Protein AF-A0A6H0T6K2-F1 (afdb_monomer_lite)

Sequence (64 aa):
MKVIILFIKVLTLSILGSLFMYLIFWVRGVVKADFGELIRFLLELTPMLCITIFLSLWYKKYHS

pLDDT: mean 85.67, std 6.87, range [51.34, 92.38]

Structure (mmCIF, N/CA/C/O backbone):
data_AF-A0A6H0T6K2-F1
#
_entry.id   AF-A0A6H0T6K2-F1
#
loop_
_atom_site.group_PDB
_atom_site.id
_atom_site.type_symbol
_atom_site.label_atom_id
_atom_site.label_alt_id
_atom_site.label_comp_id
_atom_site.label_asym_id
_atom_site.label_entity_id
_atom_site.label_seq_id
_atom_site.pdbx_PDB_ins_code
_atom_site.Cartn_x
_atom_site.Cartn_y
_atom_site.Cartn_z
_atom_site.occupancy
_atom_site.B_iso_or_equiv
_atom_site.auth_seq_id
_atom_site.auth_comp_id
_atom_site.auth_asym_id
_atom_site.auth_atom_id
_atom_site.pdbx_PDB_model_num
ATOM 1 N N . MET A 1 1 ? -6.468 -4.181 22.316 1.00 64.81 1 MET A N 1
ATOM 2 C CA . MET A 1 1 ? -6.295 -5.342 21.402 1.00 64.81 1 MET A CA 1
ATOM 3 C C . MET A 1 1 ? -7.064 -5.215 20.084 1.00 64.81 1 MET A C 1
ATOM 5 O O . MET A 1 1 ? -6.424 -5.258 19.044 1.00 64.81 1 MET A O 1
ATOM 9 N N . LYS A 1 2 ? -8.392 -4.998 20.073 1.00 80.50 2 LYS A N 1
ATOM 10 C CA . LYS A 1 2 ? -9.188 -4.935 18.820 1.00 80.50 2 LYS A CA 1
ATOM 11 C C . LYS A 1 2 ? -8.726 -3.862 17.809 1.00 80.50 2 LYS A C 1
ATOM 13 O O . LYS A 1 2 ? -8.740 -4.124 16.614 1.00 80.50 2 LYS A O 1
ATOM 18 N N . VAL A 1 3 ? -8.274 -2.693 18.278 1.00 79.81 3 VAL A N 1
ATOM 19 C CA . VAL A 1 3 ? -7.781 -1.595 17.414 1.00 79.81 3 VAL A CA 1
ATOM 20 C C . VAL A 1 3 ? -6.439 -1.932 16.757 1.00 79.81 3 VAL A C 1
ATOM 22 O O . VAL A 1 3 ? -6.260 -1.661 15.579 1.00 79.81 3 VAL A O 1
ATOM 25 N N . ILE A 1 4 ? -5.530 -2.591 17.483 1.00 84.94 4 ILE A N 1
ATOM 26 C CA . ILE A 1 4 ? -4.221 -3.014 16.954 1.00 84.94 4 ILE A CA 1
ATOM 27 C C . ILE A 1 4 ? -4.416 -4.050 15.839 1.00 84.94 4 ILE A C 1
ATOM 29 O O . ILE A 1 4 ? -3.826 -3.934 14.772 1.00 84.94 4 ILE A O 1
ATOM 33 N N . ILE A 1 5 ? -5.308 -5.023 16.050 1.00 87.12 5 ILE A N 1
ATOM 34 C CA . ILE A 1 5 ? -5.640 -6.031 15.033 1.00 87.12 5 ILE A CA 1
ATOM 35 C C . ILE A 1 5 ? -6.282 -5.373 13.802 1.00 87.12 5 ILE A C 1
ATOM 37 O O . ILE A 1 5 ? -5.969 -5.744 12.674 1.00 87.12 5 ILE A O 1
ATOM 41 N N . LEU A 1 6 ? -7.164 -4.387 14.003 1.00 84.69 6 LEU A N 1
ATOM 42 C CA . LEU A 1 6 ? -7.762 -3.619 12.910 1.00 84.69 6 LEU A CA 1
ATOM 43 C C . LEU A 1 6 ? -6.696 -2.853 12.116 1.00 84.69 6 LEU A C 1
ATOM 45 O O . LEU A 1 6 ? -6.702 -2.906 10.892 1.00 84.69 6 LEU A O 1
ATOM 49 N N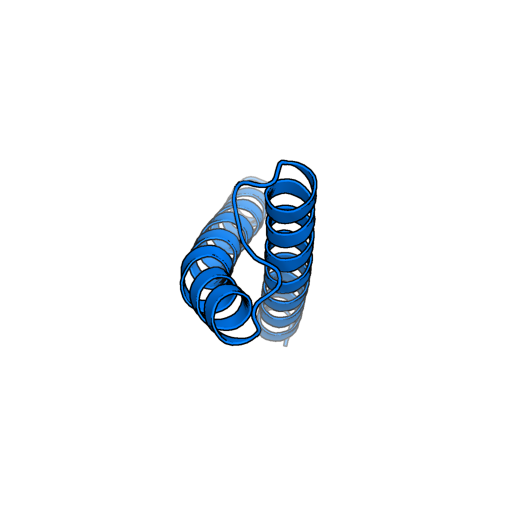 . PHE A 1 7 ? -5.763 -2.198 12.806 1.00 86.31 7 PHE A N 1
ATOM 50 C CA . PHE A 1 7 ? -4.670 -1.455 12.188 1.00 86.31 7 PHE A CA 1
ATOM 51 C C . PHE A 1 7 ? -3.760 -2.359 11.348 1.00 86.31 7 PHE A C 1
ATOM 53 O O . PHE A 1 7 ? -3.478 -2.036 10.199 1.00 86.31 7 PHE A O 1
ATOM 60 N N . ILE A 1 8 ? -3.374 -3.529 11.869 1.00 90.44 8 ILE A N 1
ATOM 61 C CA . ILE A 1 8 ? -2.570 -4.504 11.115 1.00 90.44 8 ILE A CA 1
ATOM 62 C C . ILE A 1 8 ? -3.318 -4.956 9.854 1.00 90.44 8 ILE A C 1
ATOM 64 O O . ILE A 1 8 ? -2.736 -4.966 8.775 1.00 90.44 8 ILE A O 1
ATOM 68 N N . LYS A 1 9 ? -4.621 -5.255 9.955 1.00 87.38 9 LYS A N 1
ATOM 69 C CA . LYS A 1 9 ? -5.441 -5.624 8.787 1.00 87.38 9 LYS A CA 1
ATOM 70 C C . LYS A 1 9 ? -5.468 -4.522 7.728 1.00 87.38 9 LYS A C 1
ATOM 72 O O . LYS A 1 9 ? -5.333 -4.819 6.545 1.00 87.38 9 LYS A O 1
ATOM 77 N N . VAL A 1 10 ? -5.628 -3.268 8.150 1.00 90.25 10 VAL A N 1
ATOM 78 C CA . VAL A 1 10 ? -5.623 -2.100 7.257 1.00 90.25 10 VAL A CA 1
ATOM 79 C C . VAL A 1 10 ? -4.267 -1.958 6.569 1.00 90.25 10 VAL A C 1
ATOM 81 O O . VAL A 1 10 ? -4.214 -1.792 5.351 1.00 90.25 10 VAL A O 1
ATOM 84 N N . LEU A 1 11 ? -3.175 -2.082 7.326 1.00 91.25 11 LEU A N 1
ATOM 85 C CA . LEU A 1 11 ? -1.816 -1.988 6.803 1.00 91.25 11 LEU A CA 1
ATOM 86 C C . LEU A 1 11 ? -1.548 -3.073 5.753 1.00 91.25 11 LEU A C 1
ATOM 88 O O . LEU A 1 11 ? -1.081 -2.768 4.658 1.00 91.25 11 LEU A O 1
ATOM 92 N N . THR A 1 12 ? -1.906 -4.326 6.046 1.00 90.62 12 THR A N 1
ATOM 93 C CA . THR A 1 12 ? -1.735 -5.442 5.108 1.00 90.62 12 THR A CA 1
ATOM 94 C C . THR A 1 12 ? -2.558 -5.245 3.835 1.00 90.62 12 THR A C 1
ATOM 96 O O . THR A 1 12 ? -2.023 -5.424 2.741 1.00 90.62 12 THR A O 1
ATOM 99 N N . LEU A 1 13 ? -3.825 -4.821 3.949 1.00 90.62 13 LEU A N 1
ATOM 100 C CA . LEU A 1 13 ? -4.659 -4.508 2.781 1.00 90.62 13 LEU A CA 1
ATOM 101 C C . LEU A 1 13 ? -4.063 -3.384 1.928 1.00 90.62 13 LEU A C 1
ATOM 103 O O . LEU A 1 13 ? -4.121 -3.449 0.704 1.00 90.62 13 LEU A O 1
ATOM 107 N N . SER A 1 14 ? -3.489 -2.369 2.569 1.00 92.06 14 SER A N 1
ATOM 108 C CA . SER A 1 14 ? -2.920 -1.211 1.877 1.00 92.06 14 SER A CA 1
ATOM 109 C C . SER A 1 14 ? -1.671 -1.590 1.090 1.00 92.06 14 SER A C 1
ATOM 111 O O . SER A 1 14 ? -1.540 -1.194 -0.060 1.00 92.06 14 SER A O 1
ATOM 113 N N . ILE A 1 15 ? -0.791 -2.417 1.667 1.00 91.88 15 ILE A N 1
ATOM 114 C CA . ILE A 1 15 ? 0.407 -2.921 0.977 1.00 91.88 15 ILE A CA 1
ATOM 115 C C . ILE A 1 15 ? 0.009 -3.785 -0.227 1.00 91.88 15 ILE A C 1
ATOM 117 O O . ILE A 1 15 ? 0.524 -3.585 -1.325 1.00 91.88 15 ILE A O 1
ATOM 121 N N . LEU A 1 16 ? -0.940 -4.709 -0.046 1.00 92.38 16 LEU A N 1
ATOM 122 C CA . LEU A 1 16 ? -1.468 -5.538 -1.138 1.00 92.38 16 LEU A CA 1
ATOM 123 C C . LEU A 1 16 ? -2.098 -4.689 -2.250 1.00 92.38 16 LEU A C 1
ATOM 125 O O . LEU A 1 16 ? -1.838 -4.934 -3.427 1.00 92.38 16 LEU A O 1
ATOM 129 N N . GLY A 1 17 ? -2.885 -3.673 -1.886 1.00 90.50 17 GLY A N 1
ATOM 130 C CA . GLY A 1 17 ? -3.499 -2.744 -2.835 1.00 90.50 17 GLY A CA 1
ATOM 131 C C . GLY A 1 17 ? -2.468 -1.942 -3.629 1.00 90.50 17 GLY A C 1
ATOM 132 O O . GLY A 1 17 ? -2.568 -1.862 -4.853 1.00 90.50 17 GLY A O 1
ATOM 133 N N . SER A 1 18 ? -1.439 -1.413 -2.961 1.00 91.25 18 SER A N 1
ATOM 134 C CA . SER A 1 18 ? -0.332 -0.708 -3.616 1.00 91.25 18 SER A CA 1
ATOM 135 C C . SER A 1 18 ? 0.430 -1.611 -4.584 1.00 91.25 18 SER A C 1
ATOM 137 O O . SER A 1 18 ? 0.699 -1.208 -5.711 1.00 91.25 18 SER A O 1
ATOM 139 N N . LEU A 1 19 ? 0.744 -2.849 -4.189 1.00 90.69 19 LEU A N 1
ATOM 140 C CA . LEU A 1 19 ? 1.430 -3.805 -5.065 1.00 90.69 19 LEU A CA 1
ATOM 141 C C . LEU A 1 19 ? 0.588 -4.155 -6.296 1.00 90.69 19 LEU A C 1
ATOM 143 O O . LEU A 1 19 ? 1.109 -4.211 -7.408 1.00 90.69 19 LEU A O 1
ATOM 147 N N . PHE A 1 20 ? -0.721 -4.342 -6.121 1.00 91.50 20 PHE A N 1
ATOM 148 C CA . PHE A 1 20 ? -1.627 -4.616 -7.232 1.00 91.50 20 PHE A CA 1
ATOM 149 C C . PHE A 1 20 ? -1.732 -3.430 -8.201 1.00 91.50 20 PHE A C 1
ATOM 151 O O . PHE A 1 20 ? -1.659 -3.610 -9.415 1.00 91.50 20 PHE A O 1
ATOM 158 N N . MET A 1 21 ? -1.835 -2.206 -7.677 1.00 89.31 21 MET A N 1
ATOM 159 C CA . MET A 1 21 ? -1.820 -0.982 -8.485 1.00 89.31 21 MET A CA 1
ATOM 160 C C . MET A 1 21 ? -0.501 -0.825 -9.247 1.00 89.31 21 MET A C 1
ATOM 162 O O . MET A 1 21 ? -0.525 -0.547 -10.445 1.00 89.31 21 MET A O 1
ATOM 166 N N . TYR A 1 22 ? 0.639 -1.065 -8.593 1.00 89.88 22 TYR A N 1
ATOM 167 C CA . TYR A 1 22 ? 1.952 -1.044 -9.240 1.00 89.88 22 TYR A CA 1
ATOM 168 C C . TYR A 1 22 ? 2.027 -2.050 -10.395 1.00 89.88 22 TYR A C 1
ATOM 170 O O . TYR A 1 22 ? 2.451 -1.691 -11.491 1.00 89.88 22 TYR A O 1
ATOM 178 N N . LEU A 1 23 ? 1.531 -3.278 -10.198 1.00 88.94 23 LEU A N 1
ATOM 179 C CA . LEU A 1 23 ? 1.445 -4.286 -11.260 1.00 88.94 23 LEU A CA 1
ATOM 180 C C . LEU A 1 23 ? 0.574 -3.819 -12.434 1.00 88.94 23 LEU A C 1
ATOM 182 O O . LEU A 1 23 ? 0.968 -3.994 -13.584 1.00 88.94 23 LEU A O 1
ATOM 186 N N . ILE A 1 24 ? -0.579 -3.192 -12.175 1.00 90.56 24 ILE A N 1
ATOM 187 C CA . ILE A 1 24 ? -1.433 -2.640 -13.240 1.00 90.56 24 ILE A CA 1
ATOM 188 C C . ILE A 1 24 ? -0.689 -1.560 -14.032 1.00 90.56 24 ILE A C 1
ATOM 190 O O . ILE A 1 24 ? -0.731 -1.560 -15.264 1.00 90.56 24 ILE A O 1
ATOM 194 N N . PHE A 1 25 ? -0.018 -0.633 -13.349 1.00 88.56 25 PHE A N 1
ATOM 195 C CA . PHE A 1 25 ? 0.729 0.436 -14.008 1.00 88.56 25 PHE A CA 1
ATOM 196 C C . PHE A 1 25 ? 1.941 -0.082 -14.782 1.00 88.56 25 PHE A C 1
ATOM 198 O O . PHE A 1 25 ? 2.237 0.432 -15.863 1.00 88.56 25 PHE A O 1
ATOM 205 N N . TRP A 1 26 ? 2.587 -1.129 -14.275 1.00 89.12 26 TRP A N 1
ATOM 206 C CA . TRP A 1 26 ? 3.660 -1.821 -14.972 1.00 89.12 26 TRP A CA 1
ATOM 207 C C . TRP A 1 26 ? 3.162 -2.515 -16.246 1.00 89.12 26 TRP A C 1
ATOM 209 O O . TRP A 1 26 ? 3.722 -2.293 -17.315 1.00 89.12 26 TRP A O 1
ATOM 219 N N . VAL A 1 27 ? 2.055 -3.268 -16.180 1.00 89.31 27 VAL A N 1
ATOM 220 C CA . VAL A 1 27 ? 1.442 -3.921 -17.358 1.00 89.31 27 VAL A CA 1
ATOM 221 C C . VAL A 1 27 ? 0.992 -2.899 -18.406 1.00 89.31 27 VAL A C 1
ATOM 223 O O . VAL A 1 27 ? 1.080 -3.157 -19.603 1.00 89.31 27 VAL A O 1
ATOM 226 N N . ARG A 1 28 ? 0.546 -1.712 -17.977 1.00 89.25 28 ARG A N 1
ATOM 227 C CA . ARG A 1 28 ? 0.205 -0.595 -18.874 1.00 89.25 28 ARG A CA 1
ATOM 228 C C . ARG A 1 28 ? 1.427 0.125 -19.460 1.00 89.25 28 ARG A C 1
ATOM 230 O O . ARG A 1 28 ? 1.244 1.039 -20.258 1.00 89.25 28 ARG A O 1
ATOM 237 N N . GLY A 1 29 ? 2.645 -0.245 -19.061 1.00 87.75 29 GLY A N 1
ATOM 238 C CA . GLY A 1 29 ? 3.886 0.393 -19.503 1.00 87.75 29 GLY A CA 1
ATOM 239 C C . GLY A 1 29 ? 4.094 1.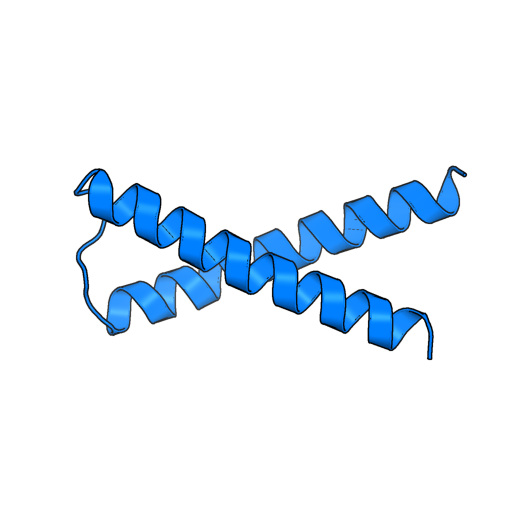811 -18.962 1.00 87.75 29 GLY A C 1
ATOM 240 O O . GLY A 1 29 ? 4.919 2.544 -19.497 1.00 87.75 29 GLY A O 1
ATOM 241 N N . VAL A 1 30 ? 3.346 2.216 -17.928 1.00 84.62 30 VAL A N 1
ATOM 242 C CA . VAL A 1 30 ? 3.427 3.564 -17.328 1.00 84.62 30 VAL A CA 1
ATOM 243 C C . VAL A 1 30 ? 4.623 3.678 -16.382 1.00 84.62 30 VAL A C 1
ATOM 245 O O . VAL A 1 30 ? 5.199 4.751 -16.240 1.00 84.62 30 VAL A O 1
ATOM 248 N N . VAL A 1 31 ? 4.985 2.573 -15.732 1.00 82.50 31 VAL A N 1
ATOM 249 C CA . VAL A 1 31 ? 6.014 2.511 -14.688 1.00 82.50 31 VAL A CA 1
ATOM 250 C C . VAL A 1 31 ? 7.015 1.429 -15.076 1.00 82.50 31 VAL A C 1
ATOM 252 O O . VAL A 1 31 ? 6.618 0.377 -15.589 1.00 82.50 31 VAL A O 1
ATOM 255 N N . LYS A 1 32 ? 8.310 1.676 -14.871 1.00 83.31 32 LYS A N 1
ATOM 256 C CA . LYS A 1 32 ? 9.347 0.678 -15.153 1.00 83.31 32 LYS A CA 1
ATOM 257 C C . LYS A 1 32 ? 9.461 -0.274 -13.967 1.00 83.31 32 LYS A C 1
ATOM 259 O O . LYS A 1 32 ? 9.269 0.114 -12.816 1.00 83.31 32 LYS A O 1
ATOM 264 N N . ALA A 1 33 ? 9.777 -1.538 -14.249 1.00 78.44 33 ALA A N 1
ATOM 265 C CA . ALA A 1 33 ? 10.043 -2.540 -13.218 1.00 78.44 33 ALA A CA 1
ATOM 266 C C . ALA A 1 33 ? 11.419 -2.304 -12.575 1.00 78.44 33 ALA A C 1
ATOM 268 O O . ALA A 1 33 ? 12.335 -3.106 -12.728 1.00 78.44 33 ALA A O 1
ATOM 269 N N . ASP A 1 34 ? 11.553 -1.181 -11.874 1.00 87.00 34 ASP A N 1
ATOM 270 C CA . ASP A 1 34 ? 12.738 -0.801 -11.121 1.00 87.00 34 ASP A CA 1
ATOM 271 C C . ASP A 1 34 ? 12.438 -0.804 -9.623 1.00 87.00 34 ASP A C 1
ATOM 273 O O . ASP A 1 34 ? 11.424 -0.276 -9.155 1.00 87.00 34 ASP A O 1
ATOM 277 N N . PHE A 1 35 ? 13.370 -1.357 -8.845 1.00 80.88 35 PHE A N 1
ATOM 278 C CA . PHE A 1 35 ? 13.227 -1.477 -7.391 1.00 80.88 35 PHE A CA 1
ATOM 279 C C . PHE A 1 35 ? 13.071 -0.105 -6.708 1.00 80.88 35 PHE A C 1
ATOM 281 O O . PHE A 1 35 ? 12.349 0.029 -5.722 1.00 80.88 35 PHE A O 1
ATOM 288 N N . GLY A 1 36 ? 13.707 0.934 -7.260 1.00 87.00 36 GLY A N 1
ATOM 289 C CA . GLY A 1 36 ? 13.579 2.309 -6.771 1.00 87.00 36 GLY A CA 1
ATOM 290 C C . GLY A 1 36 ? 12.196 2.920 -7.018 1.00 87.00 36 GLY A C 1
ATOM 291 O O . GLY A 1 36 ? 11.662 3.592 -6.132 1.00 87.00 36 GLY A O 1
ATOM 292 N N . GLU A 1 37 ? 11.589 2.663 -8.182 1.00 83.69 37 GLU A N 1
ATOM 293 C CA . GLU A 1 37 ? 10.230 3.133 -8.487 1.00 83.69 37 GLU A CA 1
ATOM 294 C C . GLU A 1 37 ? 9.189 2.396 -7.648 1.00 83.69 37 GLU A C 1
ATOM 296 O O . GLU A 1 37 ? 8.273 3.029 -7.130 1.00 83.69 37 GLU A O 1
ATOM 301 N N . LEU A 1 38 ? 9.372 1.090 -7.426 1.00 86.12 38 LEU A N 1
ATOM 302 C CA . LEU A 1 38 ? 8.523 0.307 -6.530 1.00 86.12 38 LEU A CA 1
ATOM 303 C C . LEU A 1 38 ? 8.514 0.883 -5.106 1.00 86.12 38 LEU A C 1
ATOM 305 O O . LEU A 1 38 ? 7.447 1.034 -4.512 1.00 86.12 38 LEU A O 1
ATOM 309 N N . ILE A 1 39 ? 9.687 1.230 -4.561 1.00 87.69 39 ILE A N 1
ATOM 310 C CA . ILE A 1 39 ? 9.791 1.816 -3.217 1.00 87.69 39 ILE A CA 1
ATOM 311 C C . ILE A 1 39 ? 9.099 3.179 -3.165 1.00 87.69 39 ILE A C 1
ATOM 313 O O . ILE A 1 39 ? 8.315 3.405 -2.247 1.00 87.69 39 ILE A O 1
ATOM 317 N N . A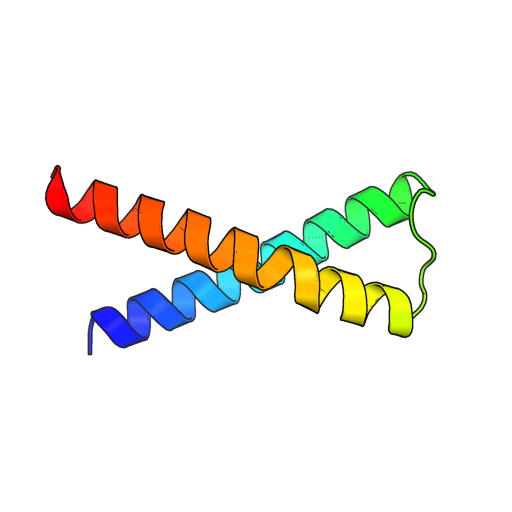RG A 1 40 ? 9.339 4.072 -4.139 1.00 86.69 40 ARG A N 1
ATOM 318 C CA . ARG A 1 40 ? 8.649 5.376 -4.203 1.00 86.69 40 ARG A CA 1
ATOM 319 C C . ARG A 1 40 ? 7.136 5.213 -4.294 1.00 86.69 40 ARG A C 1
ATOM 321 O O . ARG A 1 40 ? 6.414 5.843 -3.529 1.00 86.69 40 ARG A O 1
ATOM 328 N N . PHE A 1 41 ? 6.671 4.316 -5.158 1.00 87.62 41 PHE A N 1
ATOM 329 C CA . PHE A 1 41 ? 5.253 4.029 -5.330 1.00 87.62 41 PHE A CA 1
ATOM 330 C C . PHE A 1 41 ? 4.622 3.510 -4.033 1.00 87.62 41 PHE A C 1
ATOM 332 O O . PHE A 1 41 ? 3.570 3.984 -3.614 1.00 87.62 41 PHE A O 1
ATOM 339 N N . LEU A 1 42 ? 5.285 2.573 -3.349 1.00 88.56 42 LEU A N 1
ATOM 340 C CA . LEU A 1 42 ? 4.836 2.078 -2.049 1.00 88.56 42 LEU A CA 1
ATOM 341 C C . LEU A 1 42 ? 4.819 3.186 -0.991 1.00 88.56 42 LEU A C 1
ATOM 343 O O . LEU A 1 42 ? 3.875 3.234 -0.203 1.00 88.56 42 LEU A O 1
ATOM 347 N N . LEU A 1 43 ? 5.819 4.069 -0.967 1.00 89.31 43 LEU A N 1
ATOM 348 C CA . LEU A 1 43 ? 5.899 5.156 0.008 1.00 89.31 43 LEU A CA 1
ATOM 349 C C . LEU A 1 43 ? 4.803 6.209 -0.192 1.00 89.31 43 LEU A C 1
ATOM 351 O O . LEU A 1 43 ? 4.327 6.769 0.789 1.00 89.31 43 LEU A O 1
ATOM 355 N N . GLU A 1 44 ? 4.396 6.467 -1.434 1.00 86.62 44 GLU A N 1
ATOM 356 C CA . GLU A 1 44 ? 3.362 7.455 -1.758 1.00 86.62 44 GLU A CA 1
ATOM 357 C C . GLU A 1 44 ? 1.944 6.875 -1.639 1.00 86.62 44 GLU A C 1
ATOM 359 O O . GLU A 1 44 ? 1.083 7.462 -0.981 1.00 86.62 44 GLU A O 1
ATOM 364 N N . LEU A 1 45 ? 1.686 5.701 -2.227 1.00 86.75 45 LEU A N 1
ATOM 365 C CA . LEU A 1 45 ? 0.325 5.160 -2.336 1.00 86.75 45 LEU A CA 1
ATOM 366 C C . LEU A 1 45 ? -0.146 4.417 -1.080 1.00 86.75 45 LEU A C 1
ATOM 368 O O . LEU A 1 45 ? -1.314 4.514 -0.699 1.00 86.75 45 LEU A O 1
ATOM 372 N N . THR A 1 46 ? 0.743 3.674 -0.418 1.00 89.00 46 THR A N 1
ATOM 373 C CA . THR A 1 46 ? 0.384 2.850 0.751 1.00 89.00 46 THR A CA 1
ATOM 374 C C . THR A 1 46 ? -0.163 3.669 1.922 1.00 89.00 46 THR A C 1
ATOM 376 O O . THR A 1 46 ? -1.194 3.268 2.465 1.00 89.00 46 THR A O 1
ATOM 379 N N . PRO A 1 47 ? 0.444 4.801 2.341 1.00 86.88 47 PRO A N 1
ATOM 380 C CA . PRO A 1 47 ? -0.116 5.598 3.432 1.00 86.88 47 PRO A CA 1
ATOM 381 C C . PRO A 1 47 ? -1.459 6.233 3.060 1.00 86.88 47 PRO A C 1
ATOM 383 O O . PRO A 1 47 ? -2.351 6.273 3.905 1.00 86.88 47 PRO A O 1
ATOM 386 N N . MET A 1 48 ? -1.647 6.649 1.802 1.00 89.06 48 MET A N 1
ATOM 387 C CA . MET A 1 48 ? -2.931 7.171 1.325 1.00 89.06 48 MET A CA 1
ATOM 388 C C . MET A 1 48 ? -4.030 6.103 1.423 1.00 89.06 48 MET A C 1
ATOM 390 O O . MET A 1 48 ? -5.062 6.339 2.050 1.00 89.06 48 MET A O 1
ATOM 394 N N . LEU A 1 49 ? -3.773 4.897 0.900 1.00 87.81 49 LEU A N 1
ATOM 395 C CA . LEU A 1 49 ? -4.697 3.761 0.998 1.00 87.81 49 LEU A CA 1
ATOM 396 C C . LEU A 1 49 ? -4.978 3.368 2.453 1.00 87.81 49 LEU A C 1
ATOM 398 O O . LEU A 1 49 ? -6.127 3.105 2.809 1.00 87.81 49 LEU A O 1
ATOM 402 N N . CYS A 1 50 ? -3.953 3.389 3.306 1.00 88.88 50 CYS A N 1
ATOM 403 C CA . CYS A 1 50 ? -4.077 3.079 4.727 1.00 88.88 50 CYS A CA 1
ATOM 404 C C . CYS A 1 50 ? -5.041 4.039 5.425 1.00 88.88 50 CYS A C 1
ATOM 406 O O . CYS A 1 50 ? -5.963 3.594 6.110 1.00 88.88 50 CYS A O 1
ATOM 408 N N . ILE A 1 51 ? -4.900 5.344 5.183 1.00 89.00 51 ILE A N 1
ATOM 409 C CA . ILE A 1 51 ? -5.793 6.365 5.740 1.00 89.00 51 ILE A CA 1
ATOM 410 C C . ILE A 1 51 ? -7.223 6.178 5.216 1.00 89.00 51 ILE A C 1
ATOM 412 O O . ILE A 1 51 ? -8.166 6.170 6.009 1.00 89.00 51 ILE A O 1
ATOM 416 N N . THR A 1 52 ? -7.407 5.972 3.909 1.00 87.88 52 THR A N 1
ATOM 417 C CA . THR A 1 52 ? -8.739 5.799 3.306 1.00 87.88 52 THR A CA 1
ATOM 418 C C . THR A 1 52 ? -9.467 4.566 3.845 1.00 87.88 52 THR A C 1
ATOM 420 O O . THR A 1 52 ? -10.647 4.643 4.204 1.00 87.88 52 THR A O 1
ATOM 423 N N . ILE A 1 53 ? -8.778 3.426 3.946 1.00 86.88 53 ILE A N 1
ATOM 424 C CA . ILE A 1 53 ? -9.356 2.177 4.460 1.00 86.88 53 ILE A CA 1
ATOM 425 C C . ILE A 1 53 ? -9.637 2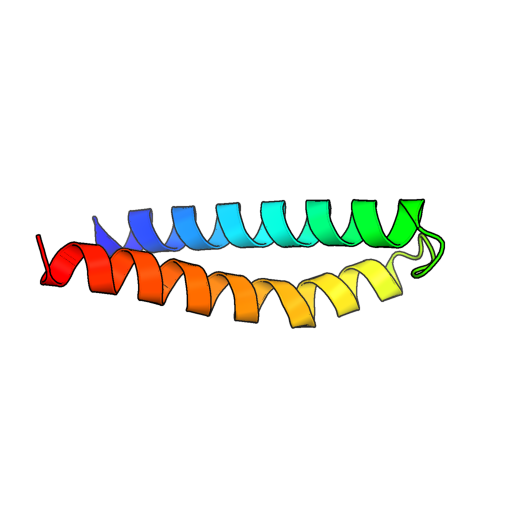.303 5.963 1.00 86.88 53 ILE A C 1
ATOM 427 O O . ILE A 1 53 ? -10.695 1.869 6.428 1.00 86.88 53 ILE A O 1
ATOM 431 N N . PHE A 1 54 ? -8.736 2.938 6.720 1.00 86.75 54 PHE A N 1
ATOM 432 C CA . PHE A 1 54 ? -8.928 3.187 8.147 1.00 86.75 54 PHE A CA 1
ATOM 433 C C . PHE A 1 54 ? -10.164 4.054 8.408 1.00 86.75 54 PHE A C 1
ATOM 435 O O . PHE A 1 54 ? -11.019 3.664 9.202 1.00 86.75 54 PHE A O 1
ATOM 442 N N . LEU A 1 55 ? -10.301 5.181 7.699 1.00 88.00 55 LEU A N 1
ATOM 443 C CA . LEU A 1 55 ? -11.465 6.068 7.797 1.00 88.00 55 LEU A CA 1
ATOM 444 C C . LEU A 1 55 ? -12.762 5.354 7.408 1.00 88.00 55 LEU A C 1
ATOM 446 O O . LEU A 1 55 ? -13.764 5.496 8.103 1.00 88.00 55 LEU A O 1
ATOM 450 N N . SER A 1 56 ? -12.742 4.539 6.352 1.00 85.75 56 SER A N 1
ATOM 451 C CA . SER A 1 56 ? -13.923 3.794 5.893 1.00 85.75 56 SER A CA 1
ATOM 452 C C . SER A 1 56 ? -14.400 2.768 6.927 1.00 85.75 56 SER A C 1
ATOM 454 O O . SER A 1 56 ? -15.592 2.675 7.228 1.00 85.75 56 SER A O 1
ATOM 456 N N . LEU A 1 57 ? -13.471 2.009 7.516 1.00 83.94 57 LEU A N 1
ATOM 457 C CA . LEU A 1 57 ? -13.784 1.034 8.564 1.00 83.94 57 LEU A CA 1
ATOM 458 C C . LEU A 1 57 ? -14.210 1.712 9.867 1.00 83.94 57 LEU A C 1
ATOM 460 O O . LEU A 1 57 ? -15.089 1.204 10.564 1.00 83.94 57 LEU A O 1
ATOM 464 N N . TRP A 1 58 ? -13.610 2.860 10.185 1.00 81.25 58 TRP A N 1
ATOM 465 C CA . TRP A 1 58 ? -13.992 3.670 11.333 1.00 81.25 58 TRP A CA 1
ATOM 466 C C . TRP A 1 58 ? -15.408 4.225 11.173 1.00 81.25 58 TRP A C 1
ATOM 468 O O . TRP A 1 58 ? -16.240 4.010 12.048 1.00 81.25 58 TRP A O 1
ATOM 478 N N . TYR A 1 59 ? -15.723 4.852 10.036 1.00 84.81 59 TYR A N 1
ATOM 479 C CA . TYR A 1 59 ? -17.061 5.365 9.731 1.00 84.81 59 TYR A CA 1
ATOM 480 C C . TYR A 1 59 ? -18.126 4.268 9.844 1.00 84.81 59 TYR A C 1
ATOM 482 O O . TYR A 1 59 ? -19.122 4.436 10.547 1.00 84.8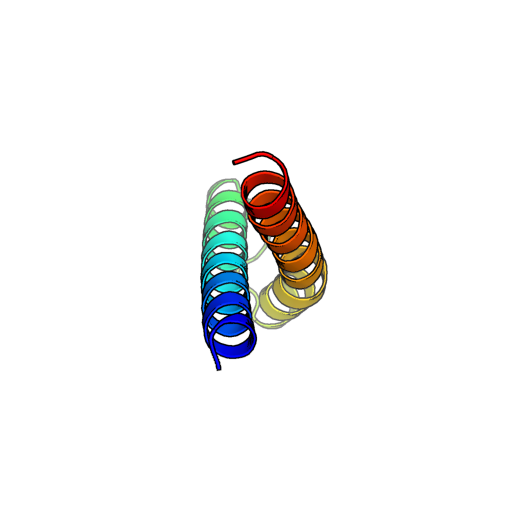1 59 TYR A O 1
ATOM 490 N N . LYS A 1 60 ? -17.868 3.092 9.256 1.00 80.94 60 LYS A N 1
ATOM 491 C CA . LYS A 1 60 ? -18.779 1.942 9.337 1.00 80.94 60 LYS A CA 1
ATOM 492 C C . LYS A 1 60 ? -19.033 1.476 10.775 1.00 80.94 60 LYS A C 1
ATOM 494 O O . LYS A 1 60 ? -20.112 0.980 11.069 1.00 80.94 60 LYS A O 1
ATOM 499 N N . LYS A 1 61 ? -18.053 1.630 11.670 1.00 77.00 61 LYS A N 1
ATOM 500 C CA . LYS A 1 61 ? -18.174 1.251 13.083 1.00 77.00 61 LYS A CA 1
ATOM 501 C C . LYS A 1 61 ? -19.006 2.243 13.905 1.00 77.00 61 LYS A C 1
ATOM 503 O O . LYS A 1 61 ? -19.568 1.838 14.911 1.00 77.00 61 LYS A O 1
ATOM 508 N N . TYR 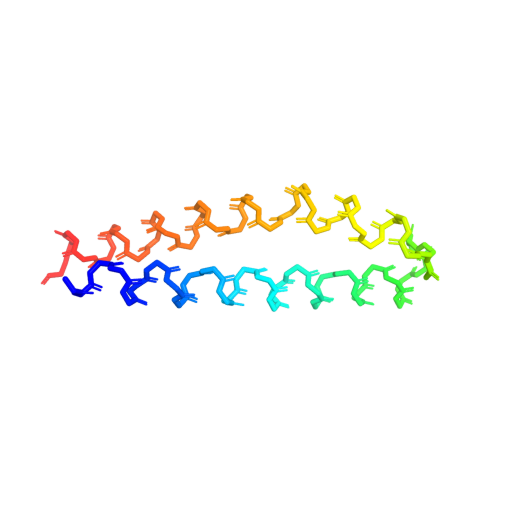A 1 62 ? -19.041 3.519 13.527 1.00 73.25 62 TYR A N 1
ATOM 509 C CA . TYR A 1 62 ? -19.824 4.540 14.238 1.00 73.25 62 TYR A CA 1
ATOM 510 C C . TYR A 1 62 ? -21.276 4.618 13.768 1.00 73.25 62 TYR A C 1
ATOM 512 O O . TYR A 1 62 ? -22.123 5.099 14.513 1.00 73.25 62 TYR A O 1
ATOM 520 N N . HIS A 1 63 ? -21.550 4.176 12.540 1.00 65.81 63 HIS A N 1
ATOM 521 C CA . HIS A 1 63 ? -22.875 4.276 11.933 1.00 65.81 63 HIS A CA 1
ATOM 522 C C . HIS A 1 63 ? -23.690 2.968 11.956 1.00 65.81 63 HIS A C 1
ATOM 524 O O . HIS A 1 63 ? -24.810 2.955 11.446 1.00 65.81 63 HIS A O 1
ATOM 530 N N . SER A 1 64 ? -23.137 1.893 12.527 1.00 51.34 64 SER A N 1
ATOM 531 C CA . SER A 1 64 ? -23.773 0.582 12.729 1.00 51.34 64 SER A CA 1
ATOM 532 C C . SER A 1 64 ? -23.890 0.261 14.208 1.00 51.34 64 SER A C 1
ATOM 534 O O . SER A 1 64 ? -24.775 -0.566 14.513 1.00 51.34 64 SER A O 1
#

Radius of gyration: 14.04 Å; chains: 1; bounding box: 37×14×41 Å

Foldseek 3Di:
DVVVVVLVVLLVVLQVVLVVVVVVCVVVVNDPPDPVRSVVSCVPRSVVSSVVVVVVVVVVVVVD

Secondary structure (DSSP, 8-state):
-HHHHHHHHHHHHHHHHHHHHHHHHHHTTSS---HHHHHHHHHHHHHHHHHHHHHHHHHHHH--